Protein AF-A0A453BXV8-F1 (afdb_monomer_lite)

Organism: Aegilops tauschii subsp. strangulata (NCBI:txid200361)

Secondary structure (DSSP, 8-state):
---------------------------SS---PPPTTS----PPBSEEES-SS--SSHHHHHHHT----EEE-TT-SB-TTSPPPEEES-GGGS-B-TTT-PBP-TTSEE-SSEEE-TTT--EEEPPHHHHHHT---SSS--HHHH-SSEEEPPPP-TTTT----PPPP----------

pLDDT: mean 75.92, std 25.4, range [24.34, 98.25]

Structure (mmCIF, N/CA/C/O backbone):
data_AF-A0A453BXV8-F1
#
_entry.id   AF-A0A453BXV8-F1
#
loop_
_atom_site.group_PDB
_atom_site.id
_atom_site.type_symbol
_atom_site.label_atom_id
_atom_site.label_alt_id
_atom_site.label_comp_id
_atom_site.label_asym_id
_atom_site.label_entity_id
_atom_site.label_seq_id
_atom_site.pdbx_PDB_ins_code
_atom_site.Cartn_x
_atom_site.Cartn_y
_atom_site.Cartn_z
_atom_site.occupancy
_atom_site.B_iso_or_equiv
_atom_site.auth_seq_id
_atom_site.auth_comp_id
_atom_site.auth_asym_id
_atom_site.auth_atom_id
_atom_site.pdbx_PDB_model_num
ATOM 1 N N . ALA A 1 1 ? -21.697 16.327 -63.670 1.00 39.09 1 ALA A N 1
ATOM 2 C CA . ALA A 1 1 ? -21.501 14.928 -63.259 1.00 39.09 1 ALA A CA 1
ATOM 3 C C . ALA A 1 1 ? -21.692 14.878 -61.756 1.00 39.09 1 ALA A C 1
ATOM 5 O O . ALA A 1 1 ? -20.842 15.358 -61.019 1.00 39.09 1 ALA A O 1
ATOM 6 N N . ALA A 1 2 ? -22.884 14.460 -61.351 1.00 27.33 2 ALA A N 1
ATOM 7 C CA . ALA A 1 2 ? -23.188 14.050 -59.995 1.00 27.33 2 ALA A CA 1
ATOM 8 C C . ALA A 1 2 ? -22.888 12.553 -59.899 1.00 27.33 2 ALA A C 1
ATOM 10 O O . ALA A 1 2 ? -23.142 11.850 -60.873 1.00 27.33 2 ALA A O 1
ATOM 11 N N . GLU A 1 3 ? -22.421 12.089 -58.747 1.00 28.67 3 GLU A N 1
ATOM 12 C CA . GLU A 1 3 ? -22.907 10.827 -58.204 1.00 28.67 3 GLU A CA 1
ATOM 13 C C . GLU A 1 3 ? -22.926 10.916 -56.677 1.00 28.67 3 GLU A C 1
ATOM 15 O O . GLU A 1 3 ? -21.984 11.344 -56.013 1.00 28.67 3 GLU A O 1
ATOM 20 N N . GLU A 1 4 ? -24.107 10.590 -56.186 1.00 25.73 4 GLU A N 1
ATOM 21 C CA . GLU A 1 4 ? -24.603 10.538 -54.829 1.00 25.73 4 GLU A CA 1
ATOM 22 C C . GLU A 1 4 ? -24.574 9.061 -54.432 1.00 25.73 4 GLU A C 1
ATOM 24 O O . GLU A 1 4 ? -25.007 8.223 -55.220 1.00 25.73 4 GLU A O 1
ATOM 29 N N . PHE A 1 5 ? -24.128 8.716 -53.223 1.00 26.45 5 PHE A N 1
ATOM 30 C CA . PHE A 1 5 ? -24.728 7.568 -52.549 1.00 26.45 5 PHE A CA 1
ATOM 31 C C . PHE A 1 5 ? -24.743 7.739 -51.035 1.00 26.45 5 PHE A C 1
ATOM 33 O O . PHE A 1 5 ? -23.858 8.328 -50.416 1.00 26.45 5 PHE A O 1
ATOM 40 N N . SER A 1 6 ? -25.838 7.246 -50.481 1.00 24.34 6 SER A N 1
ATOM 41 C CA . SER A 1 6 ? -26.498 7.659 -49.258 1.00 24.34 6 SER A CA 1
ATOM 42 C C . SER A 1 6 ? -26.578 6.494 -48.263 1.00 24.34 6 SER A C 1
ATOM 44 O O . SER A 1 6 ? -26.644 5.336 -48.663 1.00 24.34 6 SER A O 1
ATOM 46 N N . ALA A 1 7 ? -26.650 6.870 -46.982 1.00 26.42 7 ALA A N 1
ATOM 47 C CA . ALA A 1 7 ? -27.256 6.186 -45.829 1.00 26.42 7 ALA A CA 1
ATOM 48 C C . ALA A 1 7 ? -26.615 4.933 -45.156 1.00 26.42 7 ALA A C 1
ATOM 50 O O . ALA A 1 7 ? -26.318 3.911 -45.761 1.00 26.42 7 ALA A O 1
ATOM 51 N N . LYS A 1 8 ? -26.518 5.069 -43.813 1.00 28.88 8 LYS A N 1
ATOM 52 C CA . LYS A 1 8 ? -26.348 4.104 -42.680 1.00 28.88 8 LYS A CA 1
ATOM 53 C C . LYS A 1 8 ? -27.534 3.082 -42.588 1.00 28.88 8 LYS A C 1
ATOM 55 O O . LYS A 1 8 ? -28.426 3.256 -43.415 1.00 28.88 8 LYS A O 1
ATOM 60 N N . PRO A 1 9 ? -27.713 2.150 -41.588 1.00 38.47 9 PRO A N 1
ATOM 61 C CA . PRO A 1 9 ? -27.048 1.932 -40.270 1.00 38.47 9 PRO A CA 1
ATOM 62 C C . PRO A 1 9 ? -26.886 0.456 -39.740 1.00 38.47 9 PRO A C 1
ATOM 64 O O . PRO A 1 9 ? -27.326 -0.502 -40.354 1.00 38.47 9 PRO A O 1
ATOM 67 N N . HIS A 1 10 ? -26.310 0.343 -38.523 1.00 27.16 10 HIS A N 1
ATOM 68 C CA . HIS A 1 10 ? -26.453 -0.678 -37.446 1.00 27.16 10 HIS A CA 1
ATOM 69 C C . HIS A 1 10 ? -26.083 -2.175 -37.615 1.00 27.16 10 HIS A C 1
ATOM 71 O O . HIS A 1 10 ? -26.745 -2.912 -38.328 1.00 27.16 10 HIS A O 1
ATOM 77 N N . CYS A 1 11 ? -25.154 -2.633 -36.751 1.00 27.08 11 CYS A N 1
ATOM 78 C CA . CYS A 1 11 ? -25.216 -3.840 -35.886 1.00 27.08 11 CYS A CA 1
ATOM 79 C C . CYS A 1 11 ? -24.010 -3.771 -34.912 1.00 27.08 11 CYS A C 1
ATOM 81 O O . CYS A 1 11 ? -22.870 -3.771 -35.355 1.00 27.08 11 CYS A O 1
ATOM 83 N N . ALA A 1 12 ? -24.158 -3.408 -33.631 1.00 28.77 12 ALA A N 1
ATOM 84 C CA . ALA A 1 12 ? -24.478 -4.289 -32.496 1.00 28.77 12 ALA A CA 1
ATOM 85 C C . ALA A 1 12 ? -23.632 -5.581 -32.473 1.00 28.77 12 ALA A C 1
ATOM 87 O O . ALA A 1 12 ? -23.885 -6.488 -33.258 1.00 28.77 12 ALA A O 1
ATOM 88 N N . GLY A 1 13 ? -22.651 -5.670 -31.562 1.00 26.23 13 GLY A N 1
ATOM 89 C CA . GLY A 1 13 ? -21.819 -6.869 -31.415 1.00 26.23 13 GLY A CA 1
ATOM 90 C C . GLY A 1 13 ? -20.709 -6.762 -30.365 1.00 26.23 13 GLY A C 1
ATOM 91 O O . GLY A 1 13 ? -19.540 -6.700 -30.710 1.00 26.23 13 GLY A O 1
ATOM 92 N N . THR A 1 14 ? -21.117 -6.773 -29.095 1.00 27.47 14 THR A N 1
ATOM 93 C CA . THR A 1 14 ? -20.400 -7.384 -27.958 1.00 27.47 14 THR A CA 1
ATOM 94 C C . THR A 1 14 ? -19.048 -6.785 -27.530 1.00 27.47 14 THR A C 1
ATOM 96 O O . THR A 1 14 ? -17.980 -7.209 -27.964 1.00 27.47 14 THR A O 1
ATOM 99 N N . LEU A 1 15 ? -19.098 -5.893 -26.530 1.00 28.78 15 LEU A N 1
ATOM 100 C CA . LEU A 1 15 ? -17.999 -5.713 -25.577 1.00 28.78 15 LEU A CA 1
ATOM 101 C C . LEU A 1 15 ? -17.711 -7.068 -24.919 1.00 28.78 15 LEU A C 1
ATOM 103 O O . LEU A 1 15 ? -18.483 -7.543 -24.086 1.00 28.78 15 LEU A O 1
ATOM 107 N N . SER A 1 16 ? -16.604 -7.698 -25.302 1.00 28.06 16 SER A N 1
ATOM 108 C CA . SER A 1 16 ? -16.058 -8.839 -24.577 1.00 28.06 16 SER A CA 1
ATOM 109 C C . SER A 1 16 ? -15.483 -8.330 -23.257 1.00 28.06 16 SER A C 1
ATOM 111 O O . SER A 1 16 ? -14.284 -8.087 -23.142 1.00 28.06 16 SER A O 1
ATOM 113 N N . SER A 1 17 ? -16.355 -8.165 -22.260 1.00 32.62 17 SER A N 1
ATOM 114 C CA . SER A 1 17 ? -15.961 -8.085 -20.858 1.00 32.62 17 SER A CA 1
ATOM 115 C C . SER A 1 17 ? -15.249 -9.385 -20.495 1.00 32.62 17 SER A C 1
ATOM 117 O O . SER A 1 17 ? -15.867 -10.405 -20.196 1.00 32.62 17 SER A O 1
ATOM 119 N N . ARG A 1 18 ? -13.923 -9.368 -20.581 1.00 28.08 18 ARG A N 1
ATOM 120 C CA . ARG A 1 18 ? -13.073 -10.286 -19.834 1.00 28.08 18 ARG A CA 1
ATOM 121 C C . ARG A 1 18 ? -12.523 -9.505 -18.655 1.00 28.08 18 ARG A C 1
ATOM 123 O O . ARG A 1 18 ? -11.351 -9.158 -18.612 1.00 28.08 18 ARG A O 1
ATOM 130 N N . ALA A 1 19 ? -13.407 -9.232 -17.698 1.00 27.50 19 ALA A N 1
ATOM 131 C CA . ALA A 1 19 ? -12.975 -9.143 -16.318 1.00 27.50 19 ALA A CA 1
ATOM 132 C C . ALA A 1 19 ? -12.343 -10.500 -15.994 1.00 27.50 19 ALA A C 1
ATOM 134 O O . ALA A 1 19 ? -13.042 -11.499 -15.811 1.00 27.50 19 ALA A O 1
ATOM 135 N N . SER A 1 20 ? -11.015 -10.557 -16.007 1.00 27.44 20 SER A N 1
ATOM 136 C CA . SER A 1 20 ? -10.280 -11.649 -15.388 1.00 27.44 20 SER A CA 1
ATOM 137 C C . SER A 1 20 ? -10.481 -11.505 -13.885 1.00 27.44 20 SER A C 1
ATOM 139 O O . SER A 1 20 ? -9.638 -10.981 -13.167 1.00 27.44 20 SER A O 1
ATOM 141 N N . VAL A 1 21 ? -11.656 -11.921 -13.413 1.00 32.97 21 VAL A N 1
ATOM 142 C CA . VAL A 1 21 ? -11.832 -12.319 -12.026 1.00 32.97 21 VAL A CA 1
ATOM 143 C C . VAL A 1 21 ? -10.872 -13.483 -11.870 1.00 32.97 21 VAL A C 1
ATOM 145 O O . VAL A 1 21 ? -11.099 -14.550 -12.443 1.00 32.97 21 VAL A O 1
ATOM 148 N N . SER A 1 22 ? -9.769 -13.269 -11.158 1.00 30.80 22 SER A N 1
ATOM 149 C CA . SER A 1 22 ? -9.023 -14.377 -10.582 1.00 30.80 22 SER A CA 1
ATOM 150 C C . SER A 1 22 ? -10.011 -15.114 -9.690 1.00 30.80 22 SER A C 1
ATOM 152 O O . SER A 1 22 ? -10.245 -14.731 -8.544 1.00 30.80 22 SER A O 1
ATOM 154 N N . LEU A 1 23 ? -10.676 -16.123 -10.258 1.00 30.12 23 LEU A N 1
ATOM 155 C CA . LEU A 1 23 ? -11.385 -17.114 -9.484 1.00 30.12 23 LEU A CA 1
ATOM 156 C C . LEU A 1 23 ? -10.350 -17.640 -8.496 1.00 30.12 23 LEU A C 1
ATOM 158 O O . LEU A 1 23 ? -9.349 -18.239 -8.885 1.00 30.12 23 LEU A O 1
ATOM 162 N N . VAL A 1 24 ? -10.605 -17.428 -7.214 1.00 40.34 24 VAL A N 1
ATOM 163 C CA . VAL A 1 24 ? -10.087 -18.299 -6.168 1.00 40.34 24 VAL A CA 1
ATOM 164 C C . VAL A 1 24 ? -10.708 -19.683 -6.391 1.00 40.34 24 VAL A C 1
ATOM 166 O O . VAL A 1 24 ? -11.655 -20.082 -5.723 1.00 40.34 24 VAL A O 1
ATOM 169 N N . THR A 1 25 ? -10.231 -20.411 -7.404 1.00 33.78 25 THR A N 1
ATOM 170 C CA . THR A 1 25 ? -10.429 -21.855 -7.517 1.00 33.78 25 THR A CA 1
ATOM 171 C C . THR A 1 25 ? -9.510 -22.511 -6.506 1.00 33.78 25 THR A C 1
ATOM 173 O O . THR A 1 25 ? -8.425 -22.959 -6.854 1.00 33.78 25 THR A O 1
ATOM 176 N N . ASP A 1 26 ? -9.953 -22.551 -5.255 1.00 32.47 26 ASP A N 1
ATOM 177 C CA . ASP A 1 26 ? -9.731 -23.734 -4.433 1.00 32.47 26 ASP A CA 1
ATOM 178 C C . ASP A 1 26 ? -10.828 -23.837 -3.367 1.00 32.47 26 ASP A C 1
ATOM 180 O O . ASP A 1 26 ? -10.719 -23.348 -2.245 1.00 32.47 26 ASP A O 1
ATOM 184 N N . LEU A 1 27 ? -11.951 -24.436 -3.765 1.00 39.53 27 LEU A N 1
ATOM 185 C CA . LEU A 1 27 ? -13.090 -24.713 -2.889 1.00 39.53 27 LEU A CA 1
ATOM 186 C C . LEU A 1 27 ? -12.956 -26.077 -2.184 1.00 39.53 27 LEU A C 1
ATOM 188 O O . LEU A 1 27 ? -13.963 -26.669 -1.805 1.00 39.53 27 LEU A O 1
ATOM 192 N N . SER A 1 28 ? -11.739 -26.613 -2.032 1.00 36.38 28 SER A N 1
ATOM 193 C CA . SER A 1 28 ? -11.526 -27.950 -1.458 1.00 36.38 28 SER A CA 1
ATOM 194 C C . SER A 1 28 ? -11.207 -27.964 0.044 1.00 36.38 28 SER A C 1
ATOM 196 O O . SER A 1 28 ? -11.237 -29.031 0.652 1.00 36.38 28 SER A O 1
ATOM 198 N N . HIS A 1 29 ? -10.977 -26.806 0.679 1.00 39.56 29 HIS A N 1
ATOM 199 C CA . HIS A 1 29 ? -10.509 -26.753 2.075 1.00 39.56 29 HIS A CA 1
ATOM 200 C C . HIS A 1 29 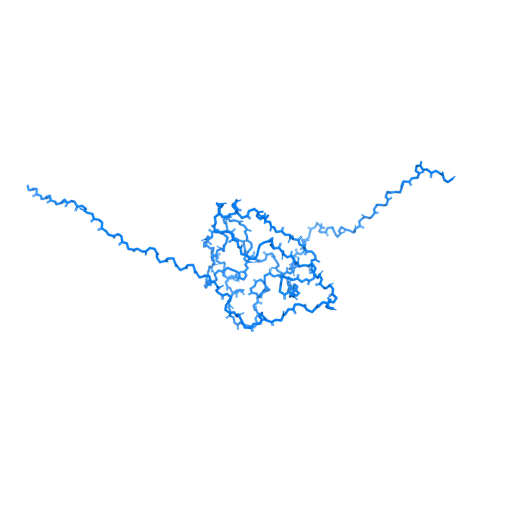? -11.461 -26.133 3.111 1.00 39.56 29 HIS A C 1
ATOM 202 O O . HIS A 1 29 ? -11.098 -26.039 4.283 1.00 39.56 29 HIS A O 1
ATOM 208 N N . VAL A 1 30 ? -12.695 -25.771 2.750 1.00 45.56 30 VAL A N 1
ATOM 209 C CA . VAL A 1 30 ? -13.662 -25.207 3.711 1.00 45.56 30 VAL A CA 1
ATOM 210 C C . VAL A 1 30 ? -14.709 -26.257 4.086 1.00 45.56 30 VAL A C 1
ATOM 212 O O . VAL A 1 30 ? -15.840 -26.229 3.609 1.00 45.56 30 VAL A O 1
ATOM 215 N N . THR A 1 31 ? -14.353 -27.240 4.918 1.00 38.78 31 THR A N 1
ATOM 216 C CA . THR A 1 31 ? -15.363 -28.131 5.538 1.00 38.78 31 THR A CA 1
ATOM 217 C C . THR A 1 31 ? -14.976 -28.619 6.933 1.00 38.78 31 THR A C 1
ATOM 219 O O . THR A 1 31 ? -15.321 -29.727 7.334 1.00 38.78 31 THR A O 1
ATOM 222 N N . THR A 1 32 ? -14.306 -27.785 7.724 1.00 39.59 32 THR A N 1
ATOM 223 C CA . THR A 1 32 ? -14.192 -28.030 9.166 1.00 39.59 32 THR A CA 1
ATOM 224 C C . THR A 1 32 ? -14.871 -26.899 9.930 1.00 39.59 32 THR A C 1
ATOM 226 O O . THR A 1 32 ? -14.472 -25.743 9.772 1.00 39.59 32 THR A O 1
ATOM 229 N N . PRO A 1 33 ? -15.914 -27.185 10.739 1.00 43.56 33 PRO A N 1
ATOM 230 C CA . PRO A 1 33 ? -16.431 -26.195 11.673 1.00 43.56 33 PRO A CA 1
ATOM 231 C C . PRO A 1 33 ? -15.291 -25.765 12.612 1.00 43.56 33 PRO A C 1
ATOM 233 O O . PRO A 1 33 ? -14.471 -26.609 12.986 1.00 43.56 33 PRO A O 1
ATOM 236 N N . PRO A 1 34 ? -15.195 -24.473 12.968 1.00 49.28 34 PRO A N 1
ATOM 237 C CA . PRO A 1 34 ? -14.117 -23.989 13.818 1.00 49.28 34 PRO A CA 1
ATOM 238 C C . PRO A 1 34 ? -14.162 -24.698 15.176 1.00 49.28 34 PRO A C 1
ATOM 240 O O . PRO A 1 34 ? -15.206 -24.751 15.827 1.00 49.28 34 PRO A O 1
ATOM 243 N N . ASP A 1 35 ? -13.021 -25.257 15.582 1.00 45.31 35 ASP A N 1
ATOM 244 C CA . ASP A 1 35 ? -12.834 -25.890 16.887 1.00 45.31 35 ASP A CA 1
ATOM 245 C C . ASP A 1 35 ? -13.114 -24.860 18.004 1.00 45.31 35 ASP A C 1
ATOM 247 O O . ASP A 1 35 ? -12.429 -23.826 18.061 1.00 45.31 35 ASP A O 1
ATOM 251 N N . PRO A 1 36 ? -14.087 -25.117 18.904 1.00 44.72 36 PRO A N 1
ATOM 252 C CA . PRO A 1 36 ? -14.449 -24.204 19.989 1.00 44.72 36 PRO A CA 1
ATOM 253 C C . PRO A 1 36 ? -13.334 -24.005 21.031 1.00 44.72 36 PRO A C 1
ATOM 255 O O . PRO A 1 36 ? -13.463 -23.137 21.895 1.00 44.72 36 PRO A O 1
ATOM 258 N N . HIS A 1 37 ? -12.234 -24.765 20.958 1.00 41.25 37 HIS A N 1
ATOM 259 C CA . HIS A 1 37 ? -11.080 -24.652 21.853 1.00 41.25 37 HIS A CA 1
ATOM 260 C C . HIS A 1 37 ? -9.807 -24.113 21.190 1.00 41.25 37 HIS A C 1
ATOM 262 O O . HIS A 1 37 ? -8.764 -24.025 21.853 1.00 41.25 37 HIS A O 1
ATOM 268 N N . SER A 1 38 ? -9.863 -23.671 19.928 1.00 41.41 38 SER A N 1
ATOM 269 C CA . SER A 1 38 ? -8.760 -22.886 19.377 1.00 41.41 38 SER A CA 1
ATOM 270 C C . SER A 1 38 ? -8.707 -21.547 20.124 1.00 41.41 38 SER A C 1
ATOM 272 O O . SER A 1 38 ? -9.607 -20.714 20.037 1.00 41.41 38 SER A O 1
ATOM 274 N N . LYS A 1 39 ? -7.677 -21.372 20.964 1.00 45.53 39 LYS A N 1
ATOM 275 C CA . LYS A 1 39 ? -7.365 -20.097 21.628 1.00 45.53 39 LYS A CA 1
ATOM 276 C C . LYS A 1 39 ? -7.562 -18.981 20.605 1.00 45.53 39 LYS A C 1
ATOM 278 O O . LYS A 1 39 ? -6.972 -19.103 19.535 1.00 45.53 39 LYS A O 1
ATOM 283 N N . LEU A 1 40 ? -8.343 -17.941 20.925 1.00 43.12 40 LEU A N 1
ATOM 284 C CA . LEU A 1 40 ? -8.496 -16.733 20.107 1.00 43.12 40 LEU A CA 1
ATOM 285 C C . LEU A 1 40 ? -7.112 -16.234 19.651 1.00 43.12 40 LEU A C 1
ATOM 287 O O . LEU A 1 40 ? -6.484 -15.407 20.307 1.00 43.12 40 LEU A O 1
ATOM 291 N N . ARG A 1 41 ? -6.619 -16.715 18.511 1.00 48.31 41 ARG A N 1
ATOM 292 C CA . ARG A 1 41 ? -5.561 -16.062 17.751 1.00 48.31 41 ARG A CA 1
ATOM 293 C C . ARG A 1 41 ? -6.272 -15.098 16.827 1.00 48.31 41 ARG A C 1
ATOM 295 O O . ARG A 1 41 ? -6.271 -15.256 15.615 1.00 48.31 41 ARG A O 1
ATOM 302 N N . GLY A 1 42 ? -6.892 -14.088 17.428 1.00 47.66 42 GLY A N 1
ATOM 303 C CA . GLY A 1 42 ? -7.148 -12.841 16.729 1.00 47.66 42 GLY A CA 1
ATOM 304 C C . GLY A 1 42 ? -5.811 -12.137 16.543 1.00 47.66 42 GLY A C 1
ATOM 305 O O . GLY A 1 42 ? -5.562 -11.129 17.194 1.00 47.66 42 GLY A O 1
ATOM 306 N N . ALA A 1 43 ? -4.910 -12.708 15.736 1.00 58.81 43 ALA A N 1
ATOM 307 C CA . ALA A 1 43 ? -3.800 -11.929 15.218 1.00 58.81 43 ALA A CA 1
ATOM 308 C C . ALA A 1 43 ? -4.450 -10.790 14.427 1.00 58.81 43 ALA A C 1
ATOM 310 O O . ALA A 1 43 ? -5.237 -11.041 13.513 1.00 58.81 43 ALA A O 1
ATOM 311 N N . ALA A 1 44 ? -4.238 -9.548 14.860 1.00 66.31 44 ALA A N 1
ATOM 312 C CA . ALA A 1 44 ? -4.762 -8.401 14.138 1.00 66.31 44 ALA A CA 1
ATOM 313 C C . ALA A 1 44 ? -4.148 -8.436 12.738 1.00 66.31 44 ALA A C 1
ATOM 315 O O . ALA A 1 44 ? -2.932 -8.392 12.636 1.00 66.31 44 ALA A O 1
ATOM 316 N N . MET A 1 45 ? -4.950 -8.579 11.685 1.00 85.00 45 MET A N 1
ATOM 317 C CA . MET A 1 45 ? -4.460 -8.591 10.302 1.00 85.00 45 MET A CA 1
ATOM 318 C C . MET A 1 45 ? -4.146 -7.158 9.859 1.00 85.00 45 MET A C 1
ATOM 320 O O . MET A 1 45 ? -4.814 -6.217 10.309 1.00 85.00 45 MET A O 1
ATOM 324 N N . ALA A 1 46 ? -3.158 -6.990 8.978 1.00 90.94 46 ALA A N 1
ATOM 325 C CA . ALA A 1 46 ? -2.764 -5.678 8.457 1.00 90.94 46 ALA A CA 1
ATOM 326 C C . ALA A 1 46 ? -3.940 -4.925 7.816 1.00 90.94 46 ALA A C 1
ATOM 328 O O . ALA A 1 46 ? -4.141 -3.739 8.076 1.00 90.94 46 ALA A O 1
ATOM 329 N N . VAL A 1 47 ? -4.766 -5.630 7.041 1.00 92.62 47 VAL A N 1
ATOM 330 C CA . VAL A 1 47 ? -5.962 -5.085 6.400 1.00 92.62 47 VAL A CA 1
ATOM 331 C C . VAL A 1 47 ? -7.123 -6.049 6.609 1.00 92.62 47 VAL A C 1
ATOM 333 O O . VAL A 1 47 ? -7.006 -7.250 6.381 1.00 92.62 47 VAL A O 1
ATOM 336 N N . ARG A 1 48 ? -8.271 -5.530 7.050 1.00 92.75 48 ARG A N 1
ATOM 337 C CA . ARG A 1 48 ? -9.501 -6.312 7.196 1.00 92.75 48 ARG A CA 1
ATOM 338 C C . ARG A 1 48 ? -10.694 -5.556 6.614 1.00 92.75 48 ARG A C 1
ATOM 340 O O . ARG A 1 48 ? -11.188 -4.629 7.266 1.00 92.75 48 ARG A O 1
ATOM 347 N N . PRO A 1 49 ? -11.191 -5.938 5.426 1.00 93.00 49 PRO A N 1
ATOM 348 C CA . PRO A 1 49 ? -12.437 -5.390 4.921 1.00 93.00 49 PRO A CA 1
ATOM 349 C C . PRO A 1 49 ? -13.616 -5.863 5.781 1.00 93.00 49 PRO A C 1
ATOM 351 O O . PRO A 1 49 ? -13.607 -6.947 6.367 1.00 93.00 49 PRO A O 1
ATOM 354 N N . SER A 1 50 ? -14.638 -5.020 5.867 1.00 93.81 50 S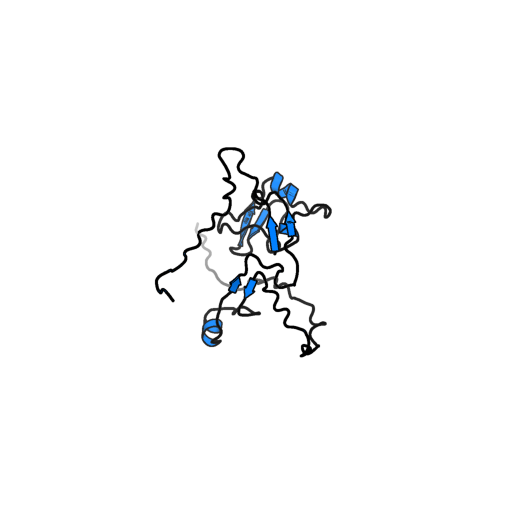ER A N 1
ATOM 355 C CA . SER A 1 50 ? -15.928 -5.340 6.499 1.00 93.81 50 SER A CA 1
ATOM 356 C C . SER A 1 50 ? -16.684 -6.451 5.764 1.00 93.81 50 SER A C 1
ATOM 358 O O . SER A 1 50 ? -17.413 -7.209 6.400 1.00 93.81 50 SER A O 1
ATOM 360 N N . LEU A 1 51 ? -16.473 -6.566 4.450 1.00 93.06 51 LEU A N 1
ATOM 361 C CA . LEU A 1 51 ? -17.123 -7.523 3.562 1.00 93.06 51 LEU A CA 1
ATOM 362 C C . LEU A 1 51 ? -16.074 -8.361 2.825 1.00 93.06 51 LEU A C 1
ATOM 364 O O . LEU A 1 51 ? -15.093 -7.824 2.320 1.00 93.06 51 LEU A O 1
ATOM 368 N N . ALA A 1 52 ? -16.302 -9.672 2.728 1.00 90.19 52 ALA A N 1
ATOM 369 C CA . ALA A 1 52 ? -15.464 -10.565 1.920 1.00 90.19 52 ALA A CA 1
ATOM 370 C C . ALA A 1 52 ? -15.736 -10.421 0.410 1.00 90.19 52 ALA A C 1
ATOM 372 O O . ALA A 1 52 ? -14.866 -10.706 -0.409 1.00 90.19 52 ALA A O 1
ATOM 373 N N . TYR A 1 53 ? -16.938 -9.963 0.053 1.00 91.38 53 TYR A N 1
ATOM 374 C CA . TYR A 1 53 ? -17.362 -9.703 -1.317 1.00 91.38 53 TYR A CA 1
ATOM 375 C C . TYR A 1 53 ? -17.886 -8.276 -1.401 1.00 91.38 53 TYR A C 1
ATOM 377 O O . TYR A 1 53 ? -18.814 -7.908 -0.681 1.00 91.38 53 TYR A O 1
ATOM 385 N N . PHE A 1 54 ? -17.271 -7.475 -2.264 1.00 92.56 54 PHE A N 1
ATOM 386 C CA . PHE A 1 54 ? -17.658 -6.083 -2.444 1.00 92.56 54 PHE A CA 1
ATOM 387 C C . PHE A 1 54 ? -18.959 -5.995 -3.253 1.00 92.56 54 PHE A C 1
ATOM 389 O O . PHE A 1 54 ? -19.088 -6.703 -4.258 1.00 92.56 54 PHE A O 1
ATOM 396 N N . PRO A 1 55 ? -19.918 -5.142 -2.848 1.00 94.69 55 PRO A N 1
ATOM 397 C CA . PRO A 1 55 ? -21.079 -4.836 -3.672 1.00 94.69 55 PRO A CA 1
ATOM 398 C C . PRO A 1 55 ? -20.640 -4.320 -5.049 1.00 94.69 55 PRO A C 1
ATOM 400 O O . PRO A 1 55 ? -19.711 -3.521 -5.148 1.00 94.69 55 PRO A O 1
ATOM 403 N N . SER A 1 56 ? -21.310 -4.770 -6.111 1.00 95.00 56 SER A N 1
ATOM 404 C CA . SER A 1 56 ? -21.013 -4.353 -7.490 1.00 95.00 56 SER A CA 1
ATOM 405 C C . SER A 1 56 ? -21.360 -2.893 -7.772 1.00 95.00 56 SER A C 1
ATOM 407 O O . SER A 1 56 ? -20.809 -2.295 -8.694 1.00 95.00 56 SER A O 1
ATOM 409 N N . ASP A 1 57 ? -22.298 -2.337 -7.008 1.00 96.12 57 ASP A N 1
ATOM 410 C CA . ASP A 1 57 ? -22.826 -0.990 -7.166 1.00 96.12 57 ASP A CA 1
ATOM 411 C C . ASP A 1 57 ? -23.390 -0.452 -5.838 1.00 96.12 57 ASP A C 1
ATOM 413 O O . ASP A 1 57 ? -23.532 -1.176 -4.846 1.00 96.12 57 ASP A O 1
ATOM 417 N N . ASN A 1 58 ? -23.717 0.843 -5.830 1.00 95.06 58 ASN A N 1
ATOM 418 C CA . ASN A 1 58 ? -24.229 1.532 -4.646 1.00 95.06 58 ASN A CA 1
ATOM 419 C C . ASN A 1 58 ? -25.634 1.067 -4.236 1.00 95.06 58 ASN A C 1
ATOM 421 O O . ASN A 1 58 ? -25.937 1.054 -3.050 1.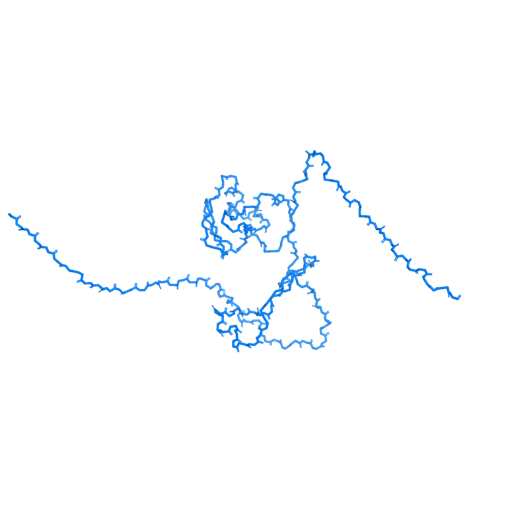00 95.06 58 ASN A O 1
ATOM 425 N N . ALA A 1 59 ? -26.485 0.646 -5.177 1.00 96.38 59 ALA A N 1
ATOM 426 C CA . ALA A 1 59 ? -27.839 0.206 -4.840 1.00 96.38 59 ALA A CA 1
ATOM 427 C C . ALA A 1 59 ? -27.812 -1.103 -4.033 1.00 96.38 59 ALA A C 1
ATOM 429 O O . ALA A 1 59 ? -28.566 -1.269 -3.069 1.00 96.38 59 ALA A O 1
ATOM 430 N N . LEU A 1 60 ? -26.911 -2.023 -4.391 1.00 96.06 60 LEU A N 1
ATOM 431 C CA . LEU A 1 60 ? -26.665 -3.239 -3.623 1.00 96.06 60 LEU A CA 1
ATOM 432 C C . LEU A 1 60 ? -26.043 -2.934 -2.254 1.00 96.06 60 LEU A C 1
ATOM 434 O O . LEU A 1 60 ? -26.444 -3.545 -1.266 1.00 96.06 60 LEU A O 1
ATOM 438 N N . LEU A 1 61 ? -25.106 -1.982 -2.168 1.00 95.62 61 LEU A N 1
ATOM 439 C CA . LEU A 1 61 ? -24.578 -1.530 -0.877 1.00 95.62 61 LEU A CA 1
ATOM 440 C C . LEU A 1 61 ? -25.704 -1.009 0.022 1.00 95.62 61 LEU A C 1
ATOM 442 O O . LEU A 1 61 ? -25.893 -1.527 1.123 1.00 95.62 61 LEU A O 1
ATOM 446 N N . ASP A 1 62 ? -26.469 -0.033 -0.457 1.00 95.94 62 ASP A N 1
ATOM 447 C CA . ASP A 1 62 ? -27.494 0.646 0.336 1.00 95.94 62 ASP A CA 1
ATOM 448 C C . ASP A 1 62 ? -28.574 -0.335 0.812 1.00 95.94 62 ASP A C 1
ATOM 450 O O . ASP A 1 62 ? -28.995 -0.301 1.969 1.00 95.94 62 ASP A O 1
ATOM 454 N N . SER A 1 63 ? -28.988 -1.261 -0.059 1.00 96.75 63 SER A N 1
ATOM 455 C CA . SER A 1 63 ? -29.984 -2.286 0.280 1.00 96.75 63 SER A CA 1
ATOM 456 C C . SER A 1 63 ? -29.449 -3.402 1.179 1.00 96.75 63 SER A C 1
ATOM 458 O O . SER A 1 63 ? -30.241 -4.041 1.872 1.00 96.75 63 SER A O 1
ATOM 460 N N . SER A 1 64 ? -28.132 -3.636 1.214 1.00 95.00 64 SER A N 1
ATOM 461 C CA . SER A 1 64 ? -27.539 -4.668 2.074 1.00 95.00 64 SER A CA 1
ATOM 462 C C . SER A 1 64 ? -27.658 -4.340 3.563 1.00 95.00 64 SER A C 1
ATOM 464 O O . SER A 1 64 ? -27.670 -5.250 4.392 1.00 95.00 64 SER A O 1
ATOM 466 N N . GLY A 1 65 ? -27.712 -3.050 3.916 1.00 94.75 65 GLY A N 1
ATOM 467 C CA . GLY A 1 65 ? -27.646 -2.590 5.305 1.00 94.75 65 GLY A CA 1
ATOM 468 C C . GLY A 1 65 ? -26.328 -2.937 6.011 1.00 94.75 65 GLY A C 1
ATOM 469 O O . GLY A 1 65 ? -26.247 -2.830 7.236 1.00 94.75 65 GLY A O 1
ATOM 470 N N . LEU A 1 66 ? -25.305 -3.376 5.269 1.00 94.38 66 LEU A N 1
ATOM 471 C CA . LEU A 1 66 ? -24.006 -3.747 5.815 1.00 94.38 66 LEU A CA 1
ATOM 472 C C . LEU A 1 66 ? -23.056 -2.542 5.824 1.00 94.38 66 LEU A C 1
ATOM 474 O O . LEU A 1 66 ? -23.073 -1.730 4.898 1.00 94.38 66 LEU A O 1
ATOM 478 N N . PRO A 1 67 ? -22.186 -2.419 6.841 1.00 93.50 67 PRO A N 1
ATOM 479 C CA . PRO A 1 67 ? -21.155 -1.393 6.833 1.00 93.50 67 PRO A CA 1
ATOM 480 C C . PRO A 1 67 ? -20.160 -1.651 5.694 1.00 93.50 67 PRO A C 1
ATOM 482 O O . PRO A 1 67 ? -19.696 -2.777 5.524 1.00 93.50 67 PRO A O 1
ATOM 485 N N . TRP A 1 68 ? -19.783 -0.595 4.969 1.00 94.06 68 TRP A N 1
ATOM 486 C CA . TRP A 1 68 ? -18.675 -0.617 4.013 1.00 94.06 68 TRP A CA 1
ATOM 487 C C . TRP A 1 68 ? -17.497 0.154 4.595 1.00 94.06 68 TRP A C 1
ATOM 489 O O . TRP A 1 68 ? -17.542 1.363 4.803 1.00 94.06 68 TRP A O 1
ATOM 499 N N . GLY A 1 69 ? -16.410 -0.561 4.838 1.00 94.25 69 GLY A N 1
ATOM 500 C CA . GLY A 1 69 ? -15.166 0.002 5.342 1.00 94.25 69 GLY A CA 1
ATOM 501 C C . GLY A 1 69 ? -14.058 -1.034 5.454 1.00 94.25 69 GLY A C 1
ATOM 502 O O . GLY A 1 69 ? -14.270 -2.232 5.232 1.00 94.25 69 GLY A O 1
ATOM 503 N N . VAL A 1 70 ? -12.875 -0.555 5.820 1.00 94.62 70 VAL A N 1
ATOM 504 C CA . VAL A 1 70 ? -11.667 -1.356 6.016 1.00 94.62 70 VAL A CA 1
ATOM 505 C C . VAL A 1 70 ? -11.036 -0.956 7.345 1.00 94.62 70 VAL A C 1
ATOM 507 O O . VAL A 1 70 ? -10.852 0.229 7.612 1.00 94.62 70 VAL A O 1
ATOM 510 N N . ALA A 1 71 ? -10.706 -1.940 8.178 1.00 94.31 71 ALA A N 1
ATOM 511 C CA . ALA A 1 71 ? -9.845 -1.737 9.335 1.00 94.31 71 ALA A CA 1
ATOM 512 C C . ALA A 1 71 ? -8.389 -1.966 8.915 1.00 94.31 71 ALA A C 1
ATOM 514 O O . ALA A 1 71 ? -8.077 -3.003 8.329 1.00 94.31 71 ALA A O 1
ATOM 515 N N . VAL A 1 72 ? -7.513 -1.009 9.220 1.00 94.31 72 VAL A N 1
ATOM 516 C CA . VAL A 1 72 ? -6.080 -1.078 8.913 1.00 94.31 72 VAL A CA 1
ATOM 517 C C . VAL A 1 72 ? -5.299 -1.127 10.221 1.00 94.31 72 VAL A C 1
ATOM 519 O O . VAL A 1 72 ? -5.518 -0.297 11.103 1.00 94.31 72 VAL A O 1
ATOM 522 N N . THR A 1 73 ? -4.386 -2.090 10.335 1.00 94.56 73 THR A N 1
ATOM 523 C CA . THR A 1 73 ? -3.474 -2.266 11.471 1.00 94.56 73 THR A CA 1
ATOM 524 C C . THR A 1 73 ? -2.033 -2.165 10.957 1.00 94.56 73 THR A C 1
ATOM 526 O O . THR A 1 73 ? -1.441 -3.194 10.635 1.00 94.56 73 THR A O 1
ATOM 529 N N . PRO A 1 74 ? -1.450 -0.953 10.855 1.00 90.00 74 PRO A N 1
ATOM 530 C CA . PRO A 1 74 ? -0.163 -0.750 10.180 1.00 90.00 74 PRO A CA 1
ATOM 531 C C . PRO A 1 74 ? 0.983 -1.605 10.738 1.00 90.00 74 PRO A C 1
ATOM 533 O O . PRO A 1 74 ? 1.741 -2.183 9.975 1.00 90.00 74 PRO A O 1
ATOM 536 N N . PHE A 1 75 ? 1.064 -1.744 12.065 1.00 90.50 75 PHE A N 1
ATOM 537 C CA . PHE A 1 75 ? 2.096 -2.538 12.750 1.00 90.50 75 PHE A CA 1
ATOM 538 C C . PHE A 1 75 ? 1.668 -3.983 13.026 1.00 90.50 75 PHE A C 1
ATOM 540 O O . PHE A 1 75 ? 2.103 -4.597 14.002 1.00 90.50 75 PHE A O 1
ATOM 547 N N . SER A 1 76 ? 0.750 -4.521 12.224 1.00 92.94 76 SER A N 1
ATOM 548 C CA . SER A 1 76 ? 0.421 -5.936 12.319 1.00 92.94 76 SER A CA 1
ATOM 549 C C . SER A 1 76 ? 1.650 -6.795 12.013 1.00 92.94 76 SER A C 1
ATOM 551 O O . SER A 1 76 ? 2.433 -6.492 11.120 1.00 92.94 76 SER A O 1
ATOM 553 N N . SER A 1 77 ? 1.792 -7.913 12.725 1.00 92.44 77 SER A N 1
ATOM 554 C CA . SER A 1 77 ? 2.805 -8.916 12.404 1.00 92.44 77 SER A CA 1
ATOM 555 C C . SER A 1 77 ? 2.495 -9.706 11.131 1.00 92.44 77 SER A C 1
ATOM 557 O O . SER A 1 77 ? 3.392 -10.365 10.616 1.00 92.44 77 SER A O 1
ATOM 559 N N . THR A 1 78 ? 1.238 -9.725 10.670 1.00 92.94 78 THR A N 1
ATOM 560 C CA . THR A 1 78 ? 0.787 -10.606 9.582 1.00 92.94 78 THR A CA 1
ATOM 561 C C . THR A 1 78 ? -0.316 -9.995 8.713 1.00 92.94 78 THR A C 1
ATOM 563 O O . THR A 1 78 ? -1.207 -9.302 9.206 1.00 92.94 78 THR A O 1
ATOM 566 N N . ASP A 1 79 ? -0.324 -10.328 7.427 1.00 91.25 79 ASP A N 1
ATOM 567 C CA . ASP A 1 79 ? -1.411 -9.988 6.501 1.00 91.25 79 ASP A CA 1
ATOM 568 C C . ASP A 1 79 ? -2.694 -10.817 6.755 1.00 91.25 79 ASP A C 1
ATOM 570 O O . ASP A 1 79 ? -2.798 -11.594 7.712 1.00 91.25 79 ASP A O 1
ATOM 574 N N . GLU A 1 80 ? -3.694 -10.661 5.885 1.00 86.94 80 GLU A N 1
ATOM 575 C CA . GLU A 1 80 ? -4.954 -11.413 5.925 1.00 86.94 80 GLU A CA 1
ATOM 576 C C . GLU A 1 80 ? -4.821 -12.920 5.645 1.00 86.94 80 GLU A C 1
ATOM 578 O O . GLU A 1 80 ? -5.762 -13.682 5.875 1.00 86.94 80 GLU A O 1
ATOM 583 N N . ARG A 1 81 ? -3.657 -13.364 5.162 1.00 87.44 81 ARG A N 1
ATOM 584 C CA . ARG A 1 81 ? -3.310 -14.766 4.884 1.00 87.44 81 ARG A CA 1
ATOM 585 C C . ARG A 1 81 ? -2.407 -15.367 5.965 1.00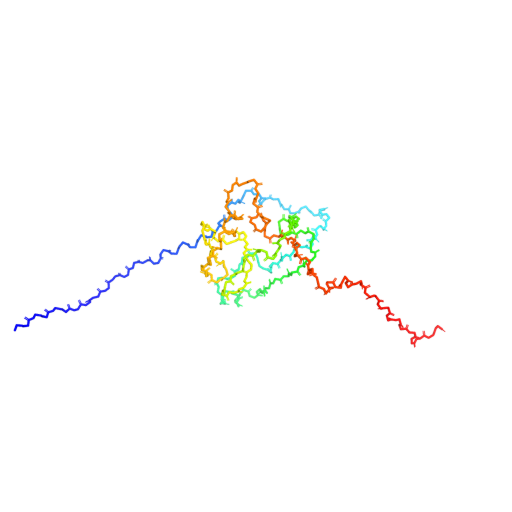 87.44 81 ARG A C 1
ATOM 587 O O . ARG A 1 81 ? -2.101 -16.556 5.901 1.00 87.44 81 ARG A O 1
ATOM 594 N N . GLY A 1 82 ? -2.011 -14.580 6.967 1.00 89.81 82 GLY A N 1
ATOM 595 C CA . GLY A 1 82 ? -1.077 -14.992 8.015 1.00 89.81 82 GLY A CA 1
ATOM 596 C C . GLY A 1 82 ? 0.399 -14.898 7.610 1.00 89.81 82 GLY A C 1
ATOM 597 O O . GLY A 1 82 ? 1.249 -15.434 8.322 1.00 89.81 82 GLY A O 1
ATOM 598 N N . SER A 1 83 ? 0.716 -14.242 6.492 1.00 90.94 83 SER A N 1
ATOM 599 C CA . SER A 1 83 ? 2.083 -14.026 6.008 1.00 90.94 83 SER A CA 1
ATOM 600 C C . SER A 1 83 ? 2.736 -12.866 6.752 1.00 90.94 83 SER A C 1
ATOM 602 O O . SER A 1 83 ? 2.114 -11.826 6.959 1.00 90.94 83 SER A O 1
ATOM 604 N N . PHE A 1 84 ? 4.005 -13.021 7.124 1.00 93.38 84 PHE A N 1
ATOM 605 C CA . PHE A 1 84 ? 4.822 -11.932 7.667 1.00 93.38 84 PHE A CA 1
ATOM 606 C C . PHE A 1 84 ? 5.175 -10.908 6.575 1.00 93.38 84 PHE A C 1
ATOM 608 O O . PHE A 1 84 ? 5.234 -11.293 5.401 1.00 93.38 84 PHE A O 1
ATOM 615 N N . PRO A 1 85 ? 5.435 -9.632 6.927 1.00 93.56 85 PRO A N 1
ATOM 616 C CA . PRO A 1 85 ? 5.841 -8.644 5.936 1.00 93.56 85 PRO A CA 1
ATOM 617 C C . PRO A 1 85 ? 7.181 -9.052 5.321 1.00 93.56 85 PRO A C 1
ATOM 619 O O . PRO A 1 85 ? 8.113 -9.441 6.030 1.00 93.56 85 PRO A O 1
ATOM 622 N N . VAL A 1 86 ? 7.282 -8.979 3.994 1.00 94.31 86 VAL A N 1
ATOM 623 C CA . VAL A 1 86 ? 8.556 -9.204 3.304 1.00 94.31 86 VAL A CA 1
ATOM 624 C C . VAL A 1 86 ? 9.385 -7.933 3.414 1.00 94.31 86 VAL A C 1
ATOM 626 O O . VAL A 1 86 ? 8.977 -6.878 2.932 1.00 94.31 86 VAL A O 1
ATOM 629 N N . THR A 1 87 ? 10.545 -8.043 4.051 1.00 93.31 87 THR A N 1
ATOM 630 C CA . THR A 1 87 ? 11.459 -6.918 4.242 1.00 93.31 87 THR A CA 1
ATOM 631 C C . THR A 1 87 ? 12.396 -6.742 3.053 1.00 93.31 87 THR A C 1
ATOM 633 O O . THR A 1 87 ? 12.784 -7.728 2.419 1.00 93.31 87 THR A O 1
ATOM 636 N N . GLY A 1 88 ? 12.827 -5.513 2.798 1.00 91.19 88 GLY A N 1
ATOM 637 C CA . GLY A 1 88 ? 13.842 -5.209 1.794 1.00 91.19 88 GLY A CA 1
ATOM 638 C C . GLY A 1 88 ? 14.308 -3.761 1.857 1.00 91.19 88 GLY A C 1
ATOM 639 O O . GLY A 1 88 ? 13.835 -2.983 2.682 1.00 91.19 88 GLY A O 1
ATOM 640 N N . ASP A 1 89 ? 15.227 -3.422 0.964 1.00 90.56 89 ASP A N 1
ATOM 641 C CA . ASP A 1 89 ? 15.744 -2.068 0.781 1.00 90.56 89 ASP A CA 1
ATOM 642 C C . ASP A 1 89 ? 15.113 -1.418 -0.461 1.00 90.56 89 ASP A C 1
ATOM 644 O O . ASP A 1 89 ? 14.256 -2.012 -1.124 1.00 90.56 89 ASP A O 1
ATOM 648 N N . GLU A 1 90 ? 15.564 -0.207 -0.796 1.00 90.44 90 GLU A N 1
ATOM 649 C CA . GLU A 1 90 ? 15.218 0.486 -2.045 1.00 90.44 90 GLU A CA 1
ATOM 650 C C . GLU A 1 90 ? 13.710 0.741 -2.214 1.00 90.44 90 GLU A C 1
ATOM 652 O O . GLU A 1 90 ? 13.158 0.654 -3.317 1.00 90.44 90 GLU A O 1
ATOM 657 N N . GLY A 1 91 ? 13.011 1.051 -1.116 1.00 90.94 91 GLY A N 1
ATOM 658 C CA . GLY A 1 91 ? 11.585 1.390 -1.165 1.00 90.94 91 GLY A CA 1
ATOM 659 C C . GLY A 1 91 ? 11.286 2.650 -1.993 1.00 90.94 91 GLY A C 1
ATOM 660 O O . GLY A 1 91 ? 10.169 2.828 -2.476 1.00 90.94 91 GLY A O 1
ATOM 661 N N . ASP A 1 92 ? 12.286 3.506 -2.198 1.00 92.19 92 ASP A N 1
ATOM 662 C CA . ASP A 1 92 ? 12.233 4.696 -3.050 1.00 92.19 92 ASP A CA 1
ATOM 663 C C . ASP A 1 92 ? 12.193 4.369 -4.548 1.00 92.19 92 ASP A C 1
ATOM 665 O O . ASP A 1 92 ? 11.702 5.179 -5.336 1.00 92.19 92 ASP A O 1
ATOM 669 N N . LEU A 1 93 ? 12.657 3.179 -4.944 1.00 93.25 93 LEU A N 1
ATOM 670 C CA . LEU A 1 93 ? 12.682 2.750 -6.343 1.00 93.25 93 LEU A CA 1
ATOM 671 C C . LEU A 1 93 ? 11.345 2.175 -6.825 1.00 93.25 93 LEU A C 1
ATOM 673 O O . LEU A 1 93 ? 11.201 1.910 -8.021 1.00 93.25 93 LEU A O 1
ATOM 677 N N . ILE A 1 94 ? 10.359 1.989 -5.939 1.00 94.50 94 ILE A N 1
ATOM 678 C CA . ILE A 1 94 ? 9.047 1.457 -6.323 1.00 94.50 94 ILE A CA 1
ATOM 679 C C . ILE A 1 94 ? 8.325 2.471 -7.224 1.00 94.50 94 ILE A C 1
ATOM 681 O O . ILE A 1 94 ? 7.998 3.577 -6.774 1.00 94.50 94 ILE A O 1
ATOM 685 N N . PRO A 1 95 ? 7.988 2.108 -8.477 1.00 95.38 95 PRO A N 1
ATOM 686 C CA . PRO A 1 95 ? 7.245 2.991 -9.359 1.00 95.38 95 PRO A CA 1
ATOM 687 C C . PRO A 1 95 ? 5.878 3.341 -8.769 1.00 95.38 95 PRO A C 1
ATOM 689 O O . PRO A 1 95 ? 5.192 2.500 -8.186 1.00 95.38 95 PRO A O 1
ATOM 692 N N . ARG A 1 96 ? 5.445 4.583 -8.976 1.00 96.88 96 ARG A N 1
ATOM 693 C CA . ARG A 1 96 ? 4.085 5.028 -8.662 1.00 96.88 96 ARG A CA 1
ATOM 694 C C . ARG A 1 96 ? 3.340 5.342 -9.941 1.00 96.88 96 ARG A C 1
ATOM 696 O O . ARG A 1 96 ? 3.932 5.826 -10.903 1.00 96.88 96 ARG A O 1
ATOM 703 N N . CYS A 1 97 ? 2.039 5.089 -9.935 1.00 98.12 97 CYS A N 1
ATOM 704 C CA . CYS A 1 97 ? 1.185 5.461 -11.047 1.00 98.12 97 CYS A CA 1
ATOM 705 C C . CYS A 1 97 ? 1.238 6.981 -11.266 1.00 98.12 97 CYS A C 1
ATOM 707 O O . CYS A 1 97 ? 1.083 7.750 -10.317 1.00 98.12 97 CYS A O 1
ATOM 709 N N . THR A 1 98 ? 1.409 7.413 -12.513 1.00 97.81 98 THR A N 1
ATOM 710 C CA . THR A 1 98 ? 1.468 8.833 -12.901 1.00 97.81 98 THR A CA 1
ATOM 711 C C . THR A 1 98 ? 0.142 9.566 -12.691 1.00 97.81 98 THR A C 1
ATOM 713 O O . THR A 1 98 ? 0.135 10.780 -12.509 1.00 97.81 98 THR A O 1
ATOM 716 N N . SER A 1 99 ? -0.974 8.829 -12.688 1.00 98.12 99 SER A N 1
ATOM 717 C CA . SER A 1 99 ? -2.329 9.366 -12.551 1.00 98.12 99 SER A CA 1
ATOM 718 C C . SER A 1 99 ? -2.812 9.376 -11.094 1.00 98.12 99 SER A C 1
ATOM 720 O O . SER A 1 99 ? -3.183 10.424 -10.568 1.00 98.12 99 SER A O 1
ATOM 722 N N . CYS A 1 100 ? -2.779 8.228 -10.402 1.00 98.12 100 CYS A N 1
ATOM 723 C CA . CYS A 1 100 ? -3.341 8.094 -9.048 1.00 98.12 100 CYS A CA 1
ATOM 724 C C . CYS A 1 100 ? -2.302 7.997 -7.919 1.00 98.12 100 CYS A C 1
ATOM 726 O O . CYS A 1 100 ? -2.687 7.882 -6.757 1.00 98.12 100 CYS A O 1
ATOM 728 N N . PHE A 1 101 ? -1.002 8.019 -8.237 1.00 97.75 101 PHE A N 1
ATOM 729 C CA . PHE A 1 101 ? 0.117 7.911 -7.285 1.00 97.75 101 PHE A CA 1
ATOM 730 C C . PHE A 1 101 ? 0.166 6.629 -6.442 1.00 97.75 101 PHE A C 1
ATOM 732 O O . PHE A 1 101 ? 0.981 6.531 -5.524 1.00 97.75 101 PHE A O 1
ATOM 739 N N . ALA A 1 102 ? -0.655 5.627 -6.761 1.00 97.31 102 ALA A N 1
ATOM 740 C CA . ALA A 1 102 ? -0.578 4.320 -6.126 1.00 97.31 102 ALA A CA 1
ATOM 741 C C . ALA A 1 102 ? 0.752 3.634 -6.452 1.00 97.31 102 ALA A C 1
ATOM 743 O O . ALA A 1 102 ? 1.219 3.691 -7.592 1.00 97.31 102 ALA A O 1
ATOM 744 N N . TYR A 1 103 ? 1.339 2.975 -5.455 1.00 96.31 103 TYR A N 1
ATOM 745 C CA . TYR A 1 103 ? 2.544 2.175 -5.640 1.00 96.31 103 TYR A CA 1
ATOM 746 C C . TYR A 1 103 ? 2.270 0.964 -6.532 1.00 96.31 103 TYR A C 1
ATOM 748 O O . TYR A 1 103 ? 1.192 0.360 -6.485 1.00 96.31 103 TYR A O 1
ATOM 756 N N . PHE A 1 104 ? 3.275 0.598 -7.322 1.00 95.62 104 PHE A N 1
ATOM 757 C CA . PHE A 1 104 ? 3.333 -0.698 -7.972 1.00 95.62 104 PHE A CA 1
ATOM 758 C C . PHE A 1 104 ? 3.200 -1.819 -6.928 1.00 95.62 104 PHE A C 1
ATOM 760 O O . PHE A 1 104 ? 3.687 -1.714 -5.804 1.00 95.62 104 PHE A O 1
ATOM 767 N N . SER A 1 105 ? 2.508 -2.892 -7.295 1.00 93.69 105 SER A N 1
ATOM 768 C CA . SER A 1 105 ? 2.266 -4.048 -6.430 1.00 93.69 105 SER A CA 1
ATOM 769 C C . SER A 1 105 ? 2.022 -5.303 -7.262 1.00 93.69 105 SER A C 1
ATOM 771 O O . SER A 1 105 ? 1.809 -5.228 -8.474 1.00 93.69 105 SER A O 1
ATOM 773 N N . THR A 1 106 ? 1.946 -6.455 -6.598 1.00 93.25 106 THR A N 1
ATOM 774 C CA . THR A 1 106 ? 1.611 -7.758 -7.202 1.00 93.25 106 THR A CA 1
ATOM 775 C C . THR A 1 106 ? 0.278 -7.797 -7.959 1.00 93.25 106 THR A C 1
ATOM 777 O O . THR A 1 106 ? 0.057 -8.706 -8.757 1.00 93.25 106 THR A O 1
ATOM 780 N N . LEU A 1 107 ? -0.608 -6.822 -7.733 1.00 94.50 107 LEU A N 1
ATOM 781 C CA . LEU A 1 107 ? -1.895 -6.691 -8.421 1.00 94.50 107 LEU A CA 1
ATOM 782 C C . LEU A 1 107 ? -1.781 -6.019 -9.797 1.00 94.50 107 LEU A C 1
ATOM 784 O O . LEU A 1 107 ? -2.740 -6.026 -10.568 1.00 94.50 107 LEU A O 1
ATOM 788 N N . CYS A 1 108 ? -0.636 -5.412 -10.106 1.00 95.44 108 CYS A N 1
ATOM 789 C CA . CYS A 1 108 ? -0.415 -4.727 -11.372 1.00 95.44 108 CYS A CA 1
ATOM 790 C C . CYS A 1 108 ? -0.201 -5.733 -12.507 1.00 95.44 108 CYS A C 1
ATOM 792 O O . CYS A 1 108 ? 0.505 -6.733 -12.356 1.00 95.44 108 CYS A O 1
ATOM 794 N N . SER A 1 109 ? -0.765 -5.442 -13.681 1.00 95.69 109 SER A N 1
ATOM 795 C CA . SER A 1 109 ? -0.447 -6.208 -14.890 1.00 95.69 109 SER A CA 1
ATOM 796 C C . SER A 1 109 ? 0.885 -5.716 -15.446 1.00 95.69 109 SER A C 1
ATOM 798 O O . SER A 1 109 ? 0.962 -4.614 -15.980 1.00 95.69 109 SER A O 1
ATOM 800 N N . LEU A 1 110 ? 1.943 -6.509 -15.272 1.00 94.38 110 LEU A N 1
ATOM 801 C CA . LEU A 1 110 ? 3.298 -6.170 -15.706 1.00 94.38 110 LEU A CA 1
ATOM 802 C C . LEU A 1 110 ? 3.551 -6.621 -17.154 1.00 94.38 110 LEU A C 1
ATOM 804 O O . LEU A 1 110 ? 3.386 -7.795 -17.496 1.00 94.38 110 LEU A O 1
ATOM 808 N N . HIS A 1 111 ? 4.021 -5.695 -17.982 1.00 92.94 111 HIS A N 1
ATOM 809 C CA . HIS A 1 111 ? 4.551 -5.936 -19.319 1.00 92.94 111 HIS A CA 1
ATOM 810 C C . HIS A 1 111 ? 6.070 -5.730 -19.336 1.00 92.94 111 HIS A C 1
ATOM 812 O O . HIS A 1 111 ? 6.684 -5.362 -18.341 1.00 92.94 111 HIS A O 1
ATOM 818 N N . ARG A 1 112 ? 6.707 -5.974 -20.488 1.00 90.31 112 ARG A N 1
ATOM 819 C CA . ARG A 1 112 ? 8.173 -5.902 -20.604 1.00 90.31 112 ARG A CA 1
ATOM 820 C C . ARG A 1 112 ? 8.745 -4.510 -20.296 1.00 90.31 112 ARG A C 1
ATOM 822 O O . ARG A 1 112 ? 9.855 -4.425 -19.792 1.00 90.31 112 ARG A O 1
ATOM 829 N N . TRP A 1 113 ? 8.011 -3.451 -20.634 1.00 94.69 113 TRP A N 1
ATOM 830 C CA . TRP A 1 113 ? 8.472 -2.057 -20.540 1.00 94.69 113 TRP A CA 1
ATOM 831 C C . TRP A 1 113 ? 7.432 -1.126 -19.915 1.00 94.69 113 TRP A C 1
ATOM 833 O O . TRP A 1 113 ? 7.581 0.088 -19.968 1.00 94.69 113 TRP A O 1
ATOM 843 N N . SER A 1 114 ? 6.356 -1.683 -19.369 1.00 96.75 114 SER A N 1
ATOM 844 C CA . SER A 1 114 ? 5.241 -0.916 -18.829 1.00 96.75 114 SER A CA 1
ATOM 845 C C . SER A 1 114 ? 4.439 -1.758 -17.846 1.00 96.75 114 SER A C 1
ATOM 847 O O . SER A 1 114 ? 4.638 -2.971 -17.737 1.00 96.75 114 SER A O 1
ATOM 849 N N . TRP A 1 115 ? 3.523 -1.125 -17.129 1.00 97.31 115 TRP A N 1
ATOM 850 C CA . TRP A 1 115 ? 2.572 -1.798 -16.256 1.00 97.31 115 TRP A CA 1
ATOM 851 C C . TRP A 1 115 ? 1.246 -1.046 -16.201 1.00 97.31 115 TRP A C 1
ATOM 853 O O . TRP A 1 115 ? 1.209 0.182 -16.266 1.00 97.31 115 TRP A O 1
ATOM 863 N N . THR A 1 116 ? 0.157 -1.787 -16.026 1.00 98.25 116 THR A N 1
ATOM 864 C CA . THR A 1 116 ? -1.186 -1.214 -15.894 1.00 98.25 116 THR A CA 1
ATOM 865 C C . THR A 1 116 ? -1.584 -1.141 -14.423 1.00 98.25 116 THR A C 1
ATOM 867 O O . THR A 1 116 ? -1.536 -2.147 -13.701 1.00 98.25 116 THR A O 1
ATOM 870 N N . CYS A 1 117 ? -1.994 0.047 -13.970 1.00 98.19 117 CYS A N 1
ATOM 871 C CA . CYS A 1 117 ? -2.420 0.278 -12.593 1.00 98.19 117 CYS A CA 1
ATOM 872 C C . CYS A 1 117 ? -3.778 -0.391 -12.310 1.00 98.19 117 CYS A C 1
ATOM 874 O O . CYS A 1 117 ? -4.756 -0.081 -12.989 1.00 98.19 117 CYS A O 1
ATOM 876 N N . PRO A 1 118 ? -3.913 -1.230 -11.267 1.00 97.00 118 PRO A N 1
ATOM 877 C CA . PRO A 1 118 ? -5.173 -1.916 -10.972 1.00 97.00 118 PRO A CA 1
ATOM 878 C C . PRO A 1 118 ? -6.257 -0.990 -10.397 1.00 97.00 118 PRO A C 1
ATOM 880 O O . PRO A 1 118 ? -7.416 -1.384 -10.326 1.00 97.00 118 PRO A O 1
ATOM 883 N N . ILE A 1 119 ? -5.896 0.227 -9.971 1.00 96.62 119 ILE A N 1
ATOM 884 C CA . ILE A 1 119 ? -6.829 1.179 -9.351 1.00 96.62 119 ILE A CA 1
ATOM 885 C C . ILE A 1 119 ? -7.507 2.056 -10.406 1.00 96.62 119 ILE A C 1
ATOM 887 O O . ILE A 1 119 ? -8.729 2.170 -10.411 1.00 96.62 119 ILE A O 1
ATOM 891 N N . CYS A 1 120 ? -6.729 2.683 -11.294 1.00 97.81 120 CYS A N 1
ATOM 892 C CA . CYS A 1 120 ? -7.255 3.612 -12.301 1.00 97.81 120 CYS A CA 1
ATOM 893 C C . CYS A 1 120 ? -7.124 3.120 -13.749 1.00 97.81 120 CYS A C 1
ATOM 895 O O . CYS A 1 120 ? -7.594 3.805 -14.649 1.00 97.81 120 CYS A O 1
ATOM 897 N N . SER A 1 121 ? -6.531 1.943 -13.981 1.00 97.81 121 SER A N 1
ATOM 898 C CA . SER A 1 121 ? -6.282 1.369 -15.317 1.00 97.81 121 SER A CA 1
ATOM 899 C C . SER A 1 121 ? -5.345 2.183 -16.222 1.00 97.81 121 SER A C 1
ATOM 901 O O . SER A 1 121 ? -5.301 1.929 -17.419 1.00 97.81 121 SER A O 1
ATOM 903 N N . GLU A 1 122 ? -4.588 3.136 -15.670 1.00 98.25 122 GLU A N 1
ATOM 904 C CA . GLU A 1 122 ? -3.558 3.869 -16.417 1.00 98.25 122 GLU A CA 1
ATOM 905 C C . GLU A 1 122 ? -2.388 2.940 -16.776 1.00 98.25 122 GLU A C 1
ATOM 907 O O . GLU A 1 122 ? -1.905 2.195 -15.912 1.00 98.25 122 GLU A O 1
ATOM 912 N N . ASP A 1 123 ? -1.902 3.033 -18.013 1.00 98.19 123 ASP A N 1
ATOM 913 C CA . ASP A 1 123 ? -0.671 2.381 -18.456 1.00 98.19 123 ASP A CA 1
ATOM 914 C C . ASP A 1 123 ? 0.530 3.277 -18.137 1.00 98.19 123 ASP A C 1
ATOM 916 O O . ASP A 1 123 ? 0.576 4.450 -18.498 1.00 98.19 123 ASP A O 1
ATOM 920 N N . ASN A 1 124 ? 1.513 2.729 -17.430 1.00 98.19 124 ASN A N 1
ATOM 921 C CA . ASN A 1 124 ? 2.681 3.460 -16.952 1.00 98.19 124 ASN A CA 1
ATOM 922 C C . ASN A 1 124 ? 3.939 2.855 -17.571 1.00 98.19 124 ASN A C 1
ATOM 924 O O . ASN A 1 124 ? 4.177 1.653 -17.441 1.00 98.19 124 ASN A O 1
ATOM 928 N N . ASP A 1 125 ? 4.758 3.686 -18.207 1.00 97.56 125 ASP A N 1
ATOM 929 C CA . ASP A 1 125 ? 6.040 3.258 -18.760 1.00 97.56 125 ASP A CA 1
ATOM 930 C C . ASP A 1 125 ? 7.061 2.982 -17.645 1.00 97.56 125 ASP A C 1
ATOM 932 O O . ASP A 1 125 ? 7.121 3.682 -16.630 1.00 97.56 125 ASP A O 1
ATOM 936 N N . LEU A 1 126 ? 7.890 1.956 -17.842 1.00 95.94 126 LEU A N 1
ATOM 937 C CA . LEU A 1 126 ? 9.039 1.662 -16.991 1.00 95.94 126 LEU A CA 1
ATOM 938 C C . LEU A 1 126 ? 10.299 2.277 -17.600 1.00 95.94 126 LEU A C 1
ATOM 940 O O . LEU A 1 126 ? 10.550 2.163 -18.801 1.00 95.94 126 LEU A O 1
ATOM 944 N N . SER A 1 127 ? 11.139 2.876 -16.754 1.00 93.38 127 SER A N 1
ATOM 945 C CA . SER A 1 127 ? 12.512 3.200 -17.144 1.00 93.38 127 SER A CA 1
ATOM 946 C C . SER A 1 127 ? 13.295 1.917 -17.451 1.00 93.38 127 SER A C 1
ATOM 948 O O . SER A 1 127 ? 12.898 0.824 -17.045 1.00 93.38 127 SER A O 1
ATOM 950 N N . ALA A 1 128 ? 14.428 2.031 -18.149 1.00 92.00 128 ALA A N 1
ATOM 951 C CA . ALA A 1 128 ? 15.275 0.874 -18.441 1.00 92.00 128 ALA A CA 1
ATOM 952 C C . ALA A 1 128 ? 15.735 0.151 -17.159 1.00 92.00 128 ALA A C 1
ATOM 954 O O . ALA A 1 128 ? 15.689 -1.077 -17.105 1.00 92.00 128 ALA A O 1
ATOM 955 N N . ASP A 1 129 ? 16.094 0.911 -16.120 1.00 91.06 129 ASP A N 1
ATOM 956 C CA . ASP A 1 129 ? 16.525 0.368 -14.828 1.00 91.06 129 ASP A CA 1
ATOM 957 C C . ASP A 1 129 ? 15.370 -0.331 -14.094 1.00 91.06 129 ASP A C 1
ATOM 959 O O . ASP A 1 129 ? 15.526 -1.449 -13.603 1.00 91.06 129 ASP A O 1
ATOM 963 N N . ALA A 1 130 ? 14.173 0.269 -14.090 1.00 91.19 130 ALA A N 1
ATOM 964 C CA . ALA A 1 130 ? 12.991 -0.350 -13.492 1.00 91.19 130 ALA A CA 1
ATOM 965 C C . ALA A 1 130 ? 12.560 -1.610 -14.263 1.00 91.19 130 ALA A C 1
ATOM 967 O O . ALA A 1 130 ? 12.232 -2.631 -13.666 1.00 91.19 130 ALA A O 1
ATOM 968 N N . ALA A 1 131 ? 12.609 -1.582 -15.596 1.00 91.94 131 ALA A N 1
ATOM 969 C CA . ALA A 1 131 ? 12.318 -2.750 -16.420 1.00 91.94 131 ALA A CA 1
ATOM 970 C C . ALA A 1 131 ? 13.320 -3.890 -16.181 1.00 91.94 131 ALA A C 1
ATOM 972 O O . ALA A 1 131 ? 12.923 -5.053 -16.196 1.00 91.94 131 ALA A O 1
ATOM 973 N N . ALA A 1 132 ? 14.594 -3.575 -15.921 1.00 90.44 132 ALA A N 1
ATOM 974 C CA . ALA A 1 132 ? 15.594 -4.562 -15.524 1.00 90.44 132 ALA A CA 1
ATOM 975 C C . ALA A 1 132 ? 15.297 -5.156 -14.136 1.00 90.44 132 ALA A C 1
ATOM 977 O O . ALA A 1 132 ? 15.342 -6.374 -13.993 1.00 90.44 132 ALA A O 1
ATOM 978 N N . ARG A 1 133 ? 14.909 -4.330 -13.150 1.00 89.38 133 ARG A N 1
ATOM 979 C CA . ARG A 1 133 ? 14.488 -4.777 -11.802 1.00 89.38 133 ARG A CA 1
ATOM 980 C C . ARG A 1 133 ? 13.323 -5.771 -11.847 1.00 89.38 133 ARG A C 1
ATOM 982 O O . ARG A 1 133 ? 13.281 -6.701 -11.051 1.00 89.38 133 ARG A O 1
ATOM 989 N N . TYR A 1 134 ? 12.380 -5.580 -12.770 1.00 90.69 134 TYR A N 1
ATOM 990 C CA . TYR A 1 134 ? 11.195 -6.436 -12.914 1.00 90.69 134 TYR A CA 1
ATOM 991 C C . TYR A 1 134 ? 11.310 -7.491 -14.028 1.00 90.69 134 TYR A C 1
ATOM 993 O O . TYR A 1 134 ? 10.332 -8.185 -14.332 1.00 90.69 134 TYR A O 1
ATOM 1001 N N . ALA A 1 135 ? 12.482 -7.638 -14.652 1.00 87.38 135 ALA A N 1
ATOM 1002 C CA . ALA A 1 135 ? 12.724 -8.690 -15.626 1.00 87.38 135 ALA A CA 1
ATOM 1003 C C . ALA A 1 135 ? 12.760 -10.043 -14.899 1.00 87.38 135 ALA A C 1
ATOM 1005 O O . ALA A 1 135 ? 13.751 -10.397 -14.277 1.00 87.38 135 ALA A O 1
ATOM 1006 N N . ARG A 1 136 ? 11.655 -10.794 -14.971 1.00 69.25 136 ARG A N 1
ATOM 1007 C CA . ARG A 1 136 ? 11.478 -12.091 -14.299 1.00 69.25 136 ARG A CA 1
ATOM 1008 C C . ARG A 1 136 ? 12.525 -13.119 -14.740 1.00 69.25 136 ARG A C 1
ATOM 1010 O O . ARG A 1 136 ? 12.312 -13.842 -15.714 1.00 69.25 136 ARG A O 1
ATOM 1017 N N . ASP A 1 137 ? 13.622 -13.210 -14.002 1.00 68.19 137 ASP A N 1
ATOM 1018 C CA . ASP A 1 137 ? 14.590 -14.310 -14.065 1.00 68.19 137 ASP A CA 1
ATOM 1019 C C . ASP A 1 137 ? 14.372 -15.341 -12.941 1.00 68.19 137 ASP A C 1
ATOM 1021 O O . ASP A 1 137 ? 14.900 -16.453 -12.994 1.00 68.19 137 ASP A O 1
ATOM 1025 N N . GLY A 1 138 ? 13.522 -14.999 -11.964 1.00 59.34 138 GLY A N 1
ATOM 1026 C CA . GLY A 1 138 ? 13.070 -15.859 -10.876 1.00 59.34 138 GLY A CA 1
ATOM 1027 C C . GLY A 1 138 ? 14.071 -16.038 -9.735 1.00 59.34 138 GLY A C 1
ATOM 1028 O O . GLY A 1 138 ? 13.692 -16.617 -8.716 1.00 59.34 138 GLY A O 1
ATOM 1029 N N . SER A 1 139 ? 15.316 -15.554 -9.848 1.00 65.00 139 SER A N 1
ATOM 1030 C CA . SER A 1 139 ? 16.289 -15.668 -8.751 1.00 65.00 139 SER A CA 1
ATOM 1031 C C . SER A 1 139 ? 16.321 -14.433 -7.850 1.00 65.00 139 SER A C 1
ATOM 1033 O O . SER A 1 139 ? 16.663 -14.573 -6.676 1.00 65.00 139 SER A O 1
ATOM 1035 N N . HIS A 1 140 ? 15.915 -13.258 -8.353 1.00 75.06 140 HIS A N 1
ATOM 1036 C CA . HIS A 1 140 ? 15.963 -11.991 -7.608 1.00 75.06 140 HIS A CA 1
ATOM 1037 C C . HIS A 1 140 ? 14.732 -11.088 -7.813 1.00 75.06 140 HIS A C 1
ATOM 1039 O O . HIS A 1 140 ? 14.866 -9.875 -7.945 1.00 75.06 140 HIS A O 1
ATOM 1045 N N . ASP A 1 141 ? 13.519 -11.653 -7.783 1.00 88.25 141 ASP A N 1
ATOM 1046 C CA . ASP A 1 141 ? 12.299 -10.832 -7.800 1.00 88.25 141 ASP A CA 1
ATOM 1047 C C . ASP A 1 141 ? 12.245 -9.910 -6.556 1.00 88.25 141 ASP A C 1
ATOM 1049 O O . ASP A 1 141 ? 12.417 -10.395 -5.422 1.00 88.25 141 ASP A O 1
ATOM 1053 N N . PRO A 1 142 ? 11.972 -8.601 -6.730 1.00 91.25 142 PRO A N 1
ATOM 1054 C CA . PRO A 1 142 ? 11.940 -7.652 -5.625 1.00 91.25 142 PRO A CA 1
ATOM 1055 C C . PRO A 1 142 ? 10.718 -7.895 -4.714 1.00 91.25 142 PRO A C 1
ATOM 1057 O O . PRO A 1 142 ? 9.729 -8.506 -5.147 1.00 91.25 142 PRO A O 1
ATOM 1060 N N . PRO A 1 143 ? 10.752 -7.453 -3.441 1.00 92.81 143 PRO A N 1
ATOM 1061 C CA . PRO A 1 143 ? 9.703 -7.743 -2.458 1.00 92.81 143 PRO A CA 1
ATOM 1062 C C . PRO A 1 143 ? 8.284 -7.396 -2.925 1.00 92.81 143 PRO A C 1
ATOM 1064 O O . PRO A 1 143 ? 7.370 -8.207 -2.762 1.00 92.81 143 PRO A O 1
ATOM 1067 N N . GLU A 1 144 ? 8.108 -6.241 -3.570 1.00 92.62 144 GLU A N 1
ATOM 1068 C CA . GLU A 1 144 ? 6.823 -5.735 -4.069 1.00 92.62 144 GLU A CA 1
ATOM 1069 C C . GLU A 1 144 ? 6.228 -6.564 -5.223 1.00 92.62 144 GLU A C 1
ATOM 1071 O O . GLU A 1 144 ? 5.036 -6.452 -5.517 1.00 92.62 144 GLU A O 1
ATOM 1076 N N . LEU A 1 145 ? 7.032 -7.427 -5.860 1.00 92.06 145 LEU A N 1
ATOM 1077 C CA . LEU A 1 145 ? 6.584 -8.379 -6.885 1.00 92.06 145 LEU A CA 1
ATOM 1078 C C . LEU A 1 145 ? 6.202 -9.747 -6.291 1.00 92.06 145 LEU A C 1
ATOM 1080 O O . LEU A 1 145 ? 5.542 -10.550 -6.952 1.00 92.06 145 LEU A O 1
ATOM 1084 N N . ARG A 1 146 ? 6.589 -10.015 -5.038 1.00 90.12 146 ARG A N 1
ATOM 1085 C CA . ARG A 1 146 ? 6.404 -11.308 -4.359 1.00 90.12 146 ARG A CA 1
ATOM 1086 C C . ARG A 1 146 ? 5.344 -11.271 -3.265 1.00 90.12 146 ARG A C 1
ATOM 1088 O O . ARG A 1 146 ? 4.759 -12.308 -2.964 1.00 90.12 146 ARG A O 1
ATOM 1095 N N . SER A 1 147 ? 5.106 -10.105 -2.668 1.00 91.81 147 SER A N 1
ATOM 1096 C CA . SER A 1 147 ? 4.160 -9.919 -1.569 1.00 91.81 147 SER A CA 1
ATOM 1097 C C . SER A 1 147 ? 3.390 -8.609 -1.712 1.00 91.81 147 SER A C 1
ATOM 1099 O O . SER A 1 147 ? 3.937 -7.599 -2.143 1.00 91.81 147 SER A O 1
ATOM 1101 N N . ALA A 1 148 ? 2.113 -8.623 -1.320 1.00 89.69 148 ALA A N 1
ATOM 1102 C CA . ALA A 1 148 ? 1.316 -7.407 -1.134 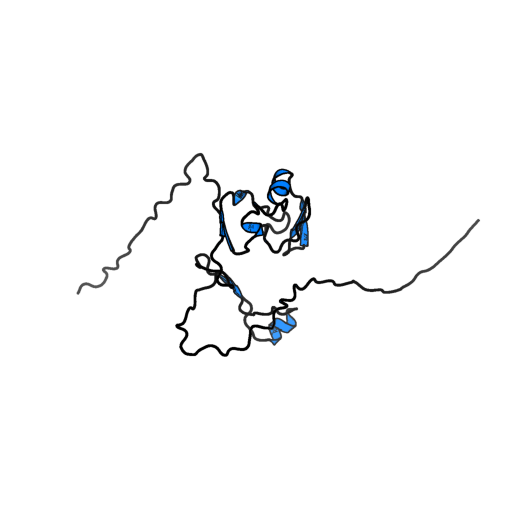1.00 89.69 148 ALA A CA 1
ATOM 1103 C C . ALA A 1 148 ? 1.534 -6.767 0.253 1.00 89.69 148 ALA A C 1
ATOM 1105 O O . ALA A 1 148 ? 1.077 -5.653 0.499 1.00 89.69 148 ALA A O 1
ATOM 1106 N N . PHE A 1 149 ? 2.234 -7.467 1.151 1.00 94.25 149 PHE A N 1
ATOM 1107 C CA . PHE A 1 149 ? 2.590 -7.010 2.487 1.00 94.25 149 PHE A CA 1
ATOM 1108 C C . PHE A 1 149 ? 4.115 -6.953 2.608 1.00 94.25 149 PHE A C 1
ATOM 1110 O O . PHE A 1 149 ? 4.788 -7.987 2.701 1.00 94.25 149 PHE A O 1
ATOM 1117 N N . VAL A 1 150 ? 4.656 -5.739 2.523 1.00 94.44 150 VAL A N 1
ATOM 1118 C CA . VAL A 1 150 ? 6.095 -5.456 2.490 1.00 94.44 150 VAL A CA 1
ATOM 1119 C C . VAL A 1 150 ? 6.444 -4.365 3.495 1.00 94.44 150 VAL A C 1
ATOM 1121 O O . VAL A 1 150 ? 5.613 -3.504 3.783 1.00 94.44 150 VAL A O 1
ATOM 1124 N N . ASP A 1 151 ? 7.672 -4.402 3.999 1.00 93.94 151 ASP A N 1
ATOM 1125 C CA . ASP A 1 151 ? 8.250 -3.353 4.841 1.00 93.94 151 ASP A CA 1
ATOM 1126 C C . ASP A 1 151 ? 9.625 -2.986 4.274 1.00 93.94 151 ASP A C 1
ATOM 1128 O O . ASP A 1 151 ? 10.555 -3.795 4.295 1.00 93.94 151 ASP A O 1
ATOM 1132 N N . LEU A 1 152 ? 9.717 -1.813 3.651 1.00 93.62 152 LEU A N 1
ATOM 1133 C CA . LEU A 1 152 ? 10.846 -1.444 2.803 1.00 93.62 152 LEU A CA 1
ATOM 1134 C C . LEU A 1 152 ? 11.581 -0.245 3.374 1.00 93.62 152 LEU A C 1
ATOM 1136 O O . LEU A 1 152 ? 10.981 0.796 3.651 1.00 93.62 152 LEU A O 1
ATOM 1140 N N . LEU A 1 153 ? 12.896 -0.387 3.505 1.00 92.00 153 LEU A N 1
ATOM 1141 C CA . LEU A 1 153 ? 13.755 0.702 3.926 1.00 92.00 153 LEU A CA 1
ATOM 1142 C C . LEU A 1 153 ? 13.874 1.720 2.794 1.00 92.00 153 LEU A C 1
ATOM 1144 O O . LEU A 1 153 ? 14.201 1.394 1.651 1.00 92.00 153 LEU A O 1
ATOM 1148 N N . LEU A 1 154 ? 13.595 2.973 3.135 1.00 89.56 154 LEU A N 1
ATOM 1149 C CA . LEU A 1 154 ? 13.912 4.115 2.292 1.00 89.56 154 LEU A CA 1
ATOM 1150 C C . LEU A 1 154 ? 15.380 4.499 2.533 1.00 89.56 154 LEU A C 1
ATOM 1152 O O . LEU A 1 154 ? 15.839 4.407 3.679 1.00 89.56 154 LEU A O 1
ATOM 1156 N N . PRO A 1 155 ? 16.123 4.932 1.501 1.00 85.81 155 PRO A N 1
ATOM 1157 C CA . PRO A 1 155 ? 17.476 5.427 1.681 1.00 85.81 155 PRO A CA 1
ATOM 1158 C C . PRO A 1 155 ? 17.448 6.591 2.673 1.00 85.81 155 PRO A C 1
ATOM 1160 O O . PRO A 1 155 ? 16.603 7.485 2.584 1.00 85.81 155 PRO A O 1
ATOM 1163 N N . GLY A 1 156 ? 18.350 6.557 3.654 1.00 67.81 156 GLY A N 1
ATOM 1164 C CA . GLY A 1 156 ? 18.506 7.668 4.585 1.00 67.81 156 GLY A CA 1
ATOM 1165 C C . GLY A 1 156 ? 18.940 8.918 3.825 1.00 67.81 156 GLY A C 1
ATOM 1166 O O . GLY A 1 156 ? 19.780 8.838 2.932 1.00 67.81 156 GLY A O 1
ATOM 1167 N N . GLU A 1 157 ? 18.382 10.076 4.170 1.00 60.41 157 GLU A N 1
ATOM 1168 C CA . GLU A 1 157 ? 18.857 11.350 3.631 1.00 60.41 157 GLU A CA 1
ATOM 1169 C C . GLU A 1 157 ? 20.306 11.577 4.108 1.00 60.41 157 GLU A C 1
ATOM 1171 O O . GLU A 1 157 ? 20.563 11.906 5.270 1.00 60.41 157 GLU A O 1
ATOM 1176 N N . GLU A 1 158 ? 21.282 11.339 3.227 1.00 53.03 158 GLU A N 1
ATOM 1177 C CA . GLU A 1 158 ? 22.686 11.671 3.471 1.00 53.03 158 GLU A CA 1
ATOM 1178 C C . GLU A 1 158 ? 22.874 13.190 3.361 1.00 53.03 158 GLU A C 1
ATOM 1180 O O . GLU A 1 158 ? 23.174 13.733 2.300 1.00 53.03 158 GLU A O 1
ATOM 1185 N N . GLY A 1 159 ? 22.694 13.888 4.481 1.00 52.38 159 GLY A N 1
ATOM 1186 C CA . GLY A 1 159 ? 22.969 15.319 4.600 1.00 52.38 159 GLY A CA 1
ATOM 1187 C C . GLY A 1 159 ? 21.823 16.063 5.268 1.00 52.38 159 GLY A C 1
ATOM 1188 O O . GLY A 1 159 ? 20.725 16.122 4.738 1.00 52.38 159 GLY A O 1
ATOM 1189 N N . GLU A 1 160 ? 22.121 16.657 6.423 1.00 48.34 160 GLU A N 1
ATOM 1190 C CA . GLU A 1 160 ? 21.182 17.368 7.295 1.00 48.34 160 GLU A CA 1
ATOM 1191 C C . GLU A 1 160 ? 20.149 16.463 7.973 1.00 48.34 160 GLU A C 1
ATOM 1193 O O . GLU A 1 160 ? 18.954 16.583 7.755 1.00 48.34 160 GLU A O 1
ATOM 1198 N N . ALA A 1 161 ? 20.641 15.577 8.846 1.00 50.09 161 ALA A N 1
ATOM 1199 C CA . ALA A 1 161 ? 19.848 14.918 9.874 1.00 50.09 161 ALA A CA 1
ATOM 1200 C C . ALA A 1 161 ? 18.446 14.486 9.395 1.00 50.09 161 ALA A C 1
ATOM 1202 O O . ALA A 1 161 ? 17.441 15.128 9.716 1.00 50.09 161 ALA A O 1
ATOM 1203 N N . ALA A 1 162 ? 18.352 13.262 8.871 1.00 51.75 162 ALA A N 1
ATOM 1204 C CA . ALA A 1 162 ? 17.362 12.361 9.444 1.00 51.75 162 ALA A CA 1
ATOM 1205 C C . ALA A 1 162 ? 17.659 12.348 10.948 1.00 51.75 162 ALA A C 1
ATOM 1207 O O . ALA A 1 162 ? 18.450 11.540 11.433 1.00 51.75 162 ALA A O 1
ATOM 1208 N N . ALA A 1 163 ? 17.180 13.367 11.669 1.00 56.03 163 ALA A N 1
ATOM 1209 C CA . ALA A 1 163 ? 17.320 13.468 13.094 1.00 56.03 163 ALA A CA 1
ATOM 1210 C C . ALA A 1 163 ? 16.663 12.184 13.539 1.00 56.03 163 ALA A C 1
ATOM 1212 O O . ALA A 1 163 ? 15.450 12.050 13.401 1.00 56.03 163 ALA A O 1
ATOM 1213 N N . ALA A 1 164 ? 17.466 11.200 13.945 1.00 56.72 164 ALA A N 1
ATOM 1214 C CA . ALA A 1 164 ? 16.965 10.058 14.661 1.00 56.72 164 ALA A CA 1
ATOM 1215 C C . ALA A 1 164 ? 16.185 10.704 15.797 1.00 56.72 164 ALA A C 1
ATOM 1217 O O . ALA A 1 164 ? 16.784 11.293 16.705 1.00 56.72 164 ALA A O 1
ATOM 1218 N N . THR A 1 165 ? 14.860 10.766 15.643 1.00 63.94 165 THR A N 1
ATOM 1219 C CA . THR A 1 165 ? 13.979 11.475 16.553 1.00 63.94 165 THR A CA 1
ATOM 1220 C C . THR A 1 165 ? 13.947 10.571 17.756 1.00 63.94 165 THR A C 1
ATOM 1222 O O . THR A 1 165 ? 13.103 9.692 17.889 1.00 63.94 165 THR A O 1
ATOM 1225 N N . THR A 1 166 ? 14.990 10.701 18.578 1.00 81.12 166 THR A N 1
ATOM 1226 C CA . THR A 1 166 ? 15.148 9.944 19.806 1.00 81.12 166 THR A CA 1
ATOM 1227 C C . THR A 1 166 ? 13.832 10.138 20.535 1.00 81.12 166 THR A C 1
ATOM 1229 O O . THR A 1 166 ? 13.474 11.293 20.792 1.00 81.12 166 THR A O 1
ATOM 1232 N N . PRO A 1 167 ? 13.053 9.066 20.757 1.00 86.69 167 PRO A N 1
ATOM 1233 C CA . PRO A 1 167 ? 11.680 9.219 21.193 1.00 86.69 167 PRO A CA 1
ATOM 1234 C C . PRO A 1 167 ? 11.674 9.989 22.511 1.00 86.69 167 PRO A C 1
ATOM 1236 O O . PRO A 1 167 ? 12.310 9.583 23.486 1.00 86.69 167 PRO A O 1
ATOM 1239 N N . VAL A 1 168 ? 11.003 11.140 22.518 1.00 89.50 168 VAL A N 1
ATOM 1240 C CA . VAL A 1 168 ? 10.890 11.990 23.702 1.00 89.50 168 VAL A CA 1
ATOM 1241 C C . VAL A 1 168 ? 9.634 11.579 24.452 1.00 89.50 168 VAL A C 1
ATOM 1243 O O . VAL A 1 168 ? 8.522 11.709 23.944 1.00 89.50 168 VAL A O 1
ATOM 1246 N N . TYR A 1 169 ? 9.813 11.101 25.677 1.00 91.19 169 TYR A N 1
ATOM 1247 C CA . TYR A 1 169 ? 8.715 10.716 26.554 1.00 91.19 169 TYR A CA 1
ATOM 1248 C C . TYR A 1 169 ? 8.458 11.829 27.571 1.00 91.19 169 TYR A C 1
ATOM 1250 O O . TYR A 1 169 ? 9.364 12.233 28.298 1.00 91.19 169 TYR A O 1
ATOM 1258 N N . VAL A 1 170 ? 7.215 12.310 27.649 1.00 94.19 170 VAL A N 1
ATOM 1259 C CA . VAL A 1 170 ? 6.770 13.283 28.657 1.00 94.19 170 VAL A CA 1
ATOM 1260 C C . VAL A 1 170 ? 5.664 12.641 29.487 1.00 94.19 170 VAL A C 1
ATOM 1262 O O . VAL A 1 170 ? 4.595 12.331 28.967 1.00 94.19 170 VAL A O 1
ATOM 1265 N N . ALA A 1 171 ? 5.911 12.438 30.781 1.00 94.62 171 ALA A N 1
ATOM 1266 C CA . ALA A 1 171 ? 4.904 11.942 31.713 1.00 94.62 171 ALA A CA 1
ATOM 1267 C C . ALA A 1 171 ? 4.176 13.123 32.370 1.00 94.62 171 ALA A C 1
ATOM 1269 O O . ALA A 1 171 ? 4.744 13.824 33.206 1.00 94.62 171 ALA A O 1
ATOM 1270 N N . ALA A 1 172 ? 2.916 13.342 31.997 1.00 93.38 172 ALA A N 1
ATOM 1271 C CA . ALA A 1 172 ? 2.043 14.301 32.665 1.00 93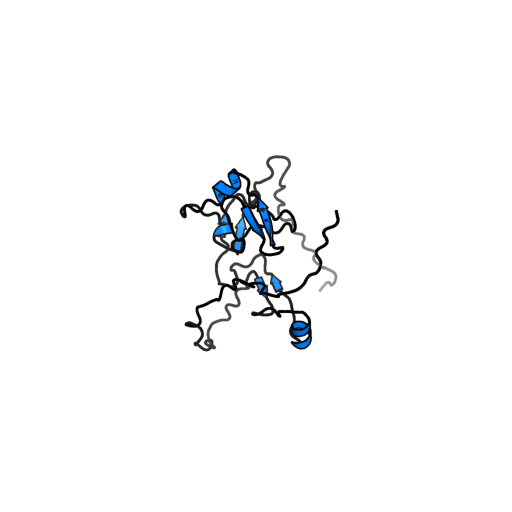.38 172 ALA A CA 1
ATOM 1272 C C . ALA A 1 172 ? 1.368 13.621 33.868 1.00 93.38 172 ALA A C 1
ATOM 1274 O O . ALA A 1 172 ? 0.455 12.816 33.698 1.00 93.38 172 ALA A O 1
ATOM 1275 N N . ILE A 1 173 ? 1.853 13.915 35.077 1.00 93.12 173 ILE A N 1
ATOM 1276 C CA . ILE A 1 173 ? 1.357 13.329 36.329 1.00 93.12 173 ILE A CA 1
ATOM 1277 C C . ILE A 1 173 ? 0.461 14.351 37.027 1.00 93.12 173 ILE A C 1
ATOM 1279 O O . ILE A 1 173 ? 0.927 15.425 37.410 1.00 93.12 173 ILE A O 1
ATOM 1283 N N . ASP A 1 174 ? -0.814 14.011 37.205 1.00 92.31 174 ASP A N 1
ATOM 1284 C CA . ASP A 1 174 ? -1.741 14.825 37.987 1.00 92.31 174 ASP A CA 1
ATOM 1285 C C . ASP A 1 174 ? -1.498 14.632 39.495 1.00 92.31 174 ASP A C 1
ATOM 1287 O O . ASP A 1 174 ? -1.483 13.509 39.998 1.00 92.31 174 ASP A O 1
ATOM 1291 N N . LEU A 1 175 ? -1.308 15.743 40.213 1.00 91.31 175 LEU A N 1
ATOM 1292 C CA . LEU A 1 175 ? -1.100 15.793 41.666 1.00 91.31 175 LEU A CA 1
ATOM 1293 C C . LEU A 1 175 ? -2.295 16.430 42.407 1.00 91.31 175 LEU A C 1
ATOM 1295 O O . LEU A 1 175 ? -2.166 16.802 43.575 1.00 91.31 175 LEU A O 1
ATOM 1299 N N . SER A 1 176 ? -3.442 16.608 41.741 1.00 88.62 176 SER A N 1
ATOM 1300 C CA . SER A 1 176 ? -4.547 17.461 42.206 1.00 88.62 176 SER A CA 1
ATOM 1301 C C . SER A 1 176 ? -5.376 16.942 43.393 1.00 88.62 176 SER A C 1
ATOM 1303 O O . SER A 1 176 ? -6.265 17.651 43.855 1.00 88.62 176 SER A O 1
ATOM 1305 N N . CYS A 1 177 ? -5.063 15.792 43.992 1.00 69.38 177 CYS A N 1
ATOM 1306 C CA . CYS A 1 177 ? -5.616 15.378 45.288 1.00 69.38 177 CYS A CA 1
ATOM 1307 C C . CYS A 1 177 ? -4.496 14.818 46.174 1.00 69.38 177 CYS A C 1
ATOM 1309 O O . CYS A 1 177 ? -3.878 13.808 45.841 1.00 69.38 177 CYS A O 1
ATOM 1311 N N . LYS A 1 178 ? -4.230 15.472 47.311 1.00 66.00 178 LYS A N 1
ATOM 1312 C CA . LYS A 1 178 ? -3.408 14.890 48.381 1.00 66.00 178 LYS A CA 1
ATOM 1313 C C . LYS A 1 178 ? -4.247 13.853 49.137 1.00 66.00 178 LYS A C 1
ATOM 1315 O O . LYS A 1 178 ? -5.417 14.117 49.401 1.00 66.00 178 LYS A O 1
ATOM 1320 N N . MET A 1 179 ? -3.629 12.708 49.445 1.00 53.06 179 MET A N 1
ATOM 1321 C CA . MET A 1 179 ? -4.108 11.730 50.435 1.00 53.06 179 MET A CA 1
ATOM 1322 C C . MET A 1 179 ? -4.462 12.397 51.765 1.00 53.06 179 MET A C 1
ATOM 1324 O O . MET A 1 179 ? -3.723 13.333 52.157 1.00 53.06 179 MET A O 1
#

InterPro domains:
  IPR006895 Zinc finger, Sec23/Sec24-type [PF04810] (94-127)
  IPR036174 Zinc finger, Sec23/Sec24-type superfamily [SSF82919] (86-157)
  IPR050550 SEC23/SEC24 family, SEC24 subfamily [PTHR13803] (45-178)

Radius of gyration: 25.82 Å; chains: 1; bounding box: 53×46×114 Å

Sequence (179 aa):
AAEEFSAKPHCAGTLSSRASVSLVTDLSHVTTPPDPHSKLRGAAMAVRPSLAYFPSDNALLDSSGLPWGVAVTPFSSTDERGSFPVTGDEGDLIPRCTSCFAYFSTLCSLHRWSWTCPICSEDNDLSADAAARYARDGSHDPPELRSAFVDLLLPGEEGEAAAATTPVYVAAIDLSCKM

Foldseek 3Di:
DDDDDDDDDDDDDDDPPPPVPVPPPDPPPPDDDDDPPPDPPPQPAQKDWQDPDDDPDVVCVVVVPGDGDMDGDNPGQHHPVRDGAAEEEDPVVFDADPPPRHTQALCWDDDQFWIADPPPRDIGGHDPVRSVQCVPPPPRNDRRNVDPGHDYHYDPPPDDDPPPPVDDDDDDDDPPDDD